Protein AF-A0A5N5TK72-F1 (afdb_monomer_lite)

pLDDT: mean 74.73, std 20.81, range [28.33, 95.44]

Sequence (160 aa):
MVRSALQCCRPENFKQVFFGLIQSFQRKIDAQSVCIVLKASPHCNMRSPGYNFPSDEHAQINLDHYLTIFSYPVKPLSVWPCILMQLSNMTTEELYDKVISHYDVKVGITLFFCQIEPNIFLVVTFENKKPEKENFVKEFLLDIAVQLSCNKVFAALKPN

Foldseek 3Di:
DPDPLVPPDDPVVVVVVVVVVLVVVCVVQVFPKKWKKFFDALPPPPPPVDDDDPDPPVSPDRDTDIDTPDMPPDDPVVCVVVVVVVVVPDDPVNQVLWKDWDADPVQQKIKIWHDLDRGMIIIIMHNHDDPVCVVVVTVVRSVVSVVSRCVVVVVPDDDD

InterPro domains:
  IPR018544 KICSTOR subunit 2 [PF09404] (18-159)
  IPR018544 KICSTOR subunit 2 [PTHR31581] (18-159)

Structure (mmCIF, N/CA/C/O backbone):
data_AF-A0A5N5TK72-F1
#
_entry.id   AF-A0A5N5TK72-F1
#
loop_
_atom_site.group_PDB
_atom_site.id
_atom_site.type_symbol
_atom_site.label_atom_id
_atom_site.label_alt_id
_atom_site.label_comp_id
_atom_site.label_asym_id
_atom_site.label_entity_id
_atom_site.label_seq_id
_atom_site.pdbx_PDB_ins_code
_atom_site.Cartn_x
_atom_site.Cartn_y
_atom_site.Cartn_z
_atom_site.occupancy
_atom_site.B_iso_or_equiv
_atom_site.auth_seq_id
_atom_site.auth_comp_id
_atom_site.auth_asym_id
_atom_site.auth_atom_id
_atom_site.pdbx_PDB_model_num
ATOM 1 N N . MET A 1 1 ? 27.487 -16.747 -19.415 1.00 35.69 1 MET A N 1
ATOM 2 C CA . MET A 1 1 ? 27.030 -17.799 -18.480 1.00 35.69 1 MET A CA 1
ATOM 3 C C . MET A 1 1 ? 26.306 -17.136 -17.299 1.00 35.69 1 MET A C 1
ATOM 5 O O . MET A 1 1 ? 26.792 -17.157 -16.183 1.00 35.69 1 MET A O 1
ATOM 9 N N . VAL A 1 2 ? 25.164 -16.481 -17.553 1.00 33.06 2 VAL A N 1
ATOM 10 C CA . VAL A 1 2 ? 24.387 -15.731 -16.541 1.00 33.06 2 VAL A CA 1
ATOM 11 C C . VAL A 1 2 ? 22.942 -16.218 -16.618 1.00 33.06 2 VAL A C 1
ATOM 13 O O . VAL A 1 2 ? 22.082 -15.592 -17.222 1.00 33.06 2 VAL A O 1
ATOM 16 N N . ARG A 1 3 ? 22.702 -17.434 -16.124 1.00 28.33 3 ARG A N 1
ATOM 17 C CA . ARG A 1 3 ? 21.359 -18.038 -16.055 1.00 28.33 3 ARG A CA 1
ATOM 18 C C . ARG A 1 3 ? 20.964 -18.483 -14.644 1.00 28.33 3 ARG A C 1
ATOM 20 O O . ARG A 1 3 ? 19.884 -19.023 -14.476 1.00 28.33 3 ARG A O 1
ATOM 27 N N . SER A 1 4 ? 21.786 -18.236 -13.623 1.00 34.41 4 SER A N 1
ATOM 28 C CA . SER A 1 4 ? 21.681 -19.011 -12.376 1.00 34.41 4 SER A CA 1
ATOM 29 C C . SER A 1 4 ? 21.204 -18.270 -11.122 1.00 34.41 4 SER A C 1
ATOM 31 O O . SER A 1 4 ? 21.228 -18.869 -10.056 1.00 34.41 4 SER A O 1
ATOM 33 N N . ALA A 1 5 ? 20.736 -17.020 -11.211 1.00 29.78 5 ALA A N 1
ATOM 34 C CA . ALA A 1 5 ? 20.187 -16.312 -10.039 1.00 29.78 5 ALA A CA 1
ATOM 35 C C . ALA A 1 5 ? 18.650 -16.206 -10.044 1.00 29.78 5 ALA A C 1
ATOM 37 O O . ALA A 1 5 ? 18.031 -16.164 -8.987 1.00 29.78 5 ALA A O 1
ATOM 38 N N . LEU A 1 6 ? 18.012 -16.264 -11.219 1.00 35.91 6 LEU A N 1
ATOM 39 C CA . LEU A 1 6 ? 16.545 -16.294 -11.340 1.00 35.91 6 LEU A CA 1
ATOM 40 C C . LEU A 1 6 ? 15.950 -17.701 -11.156 1.00 35.91 6 LEU A C 1
ATOM 42 O O . LEU A 1 6 ? 14.735 -17.864 -11.176 1.00 35.91 6 LEU A O 1
ATOM 46 N N . GLN A 1 7 ? 16.794 -18.722 -10.975 1.00 33.34 7 GLN A N 1
ATOM 47 C CA . GLN A 1 7 ? 16.375 -20.125 -10.944 1.00 33.34 7 GLN A CA 1
ATOM 48 C C . GLN A 1 7 ? 16.181 -20.690 -9.524 1.00 33.34 7 GLN A C 1
ATOM 50 O O . GLN A 1 7 ? 15.648 -21.788 -9.381 1.00 33.34 7 GLN A O 1
ATOM 55 N N . CYS A 1 8 ? 16.539 -19.941 -8.472 1.00 31.11 8 CYS A N 1
ATOM 56 C CA . CYS A 1 8 ? 16.366 -20.388 -7.081 1.00 31.11 8 CYS A CA 1
ATOM 57 C C . CYS A 1 8 ? 15.005 -20.033 -6.459 1.00 31.11 8 CYS A C 1
ATOM 59 O O . CYS A 1 8 ? 14.653 -20.592 -5.425 1.00 31.11 8 CYS A O 1
ATOM 61 N N . CYS A 1 9 ? 14.198 -19.184 -7.098 1.00 34.34 9 CYS A N 1
ATOM 62 C CA . CYS A 1 9 ? 12.847 -18.868 -6.638 1.00 34.34 9 CYS A CA 1
ATOM 63 C C . CYS A 1 9 ? 11.863 -19.189 -7.760 1.00 34.34 9 CYS A C 1
ATOM 65 O O . CYS A 1 9 ? 11.711 -18.405 -8.694 1.00 34.34 9 CYS A O 1
ATOM 67 N N . ARG A 1 10 ? 11.180 -20.342 -7.691 1.00 32.06 10 ARG A N 1
ATOM 68 C CA . ARG A 1 10 ? 10.026 -20.591 -8.569 1.00 32.06 10 ARG A CA 1
ATOM 69 C C . ARG A 1 10 ? 9.057 -19.405 -8.417 1.00 32.06 10 ARG A C 1
ATOM 71 O O . ARG A 1 10 ? 8.602 -19.171 -7.293 1.00 32.06 10 ARG A O 1
ATOM 78 N N . PRO A 1 11 ? 8.717 -18.677 -9.498 1.00 40.75 11 PRO A N 1
ATOM 79 C CA . PRO A 1 11 ? 7.873 -17.481 -9.419 1.00 40.75 11 PRO A CA 1
ATOM 80 C C . PRO A 1 11 ? 6.486 -17.772 -8.824 1.00 40.75 11 PRO A C 1
ATOM 82 O O . PRO A 1 11 ? 5.848 -16.884 -8.267 1.00 40.75 11 PRO A O 1
ATOM 85 N N . GLU A 1 12 ? 6.040 -19.026 -8.885 1.00 34.28 12 GLU A N 1
ATOM 86 C CA . GLU A 1 12 ? 4.759 -19.484 -8.344 1.00 34.28 12 GLU A CA 1
ATOM 87 C C . GLU A 1 12 ? 4.755 -19.582 -6.807 1.00 34.28 12 GLU A C 1
ATOM 89 O O . GLU A 1 12 ? 3.804 -19.137 -6.169 1.00 34.28 12 GLU A O 1
ATOM 94 N N . ASN A 1 13 ? 5.852 -20.044 -6.193 1.00 34.53 13 ASN A N 1
ATOM 95 C CA . ASN A 1 13 ? 5.962 -20.156 -4.731 1.00 34.53 13 ASN A CA 1
ATOM 96 C C . ASN A 1 13 ? 6.197 -18.795 -4.064 1.00 34.53 13 ASN A C 1
ATOM 98 O O . ASN A 1 13 ? 5.670 -18.533 -2.984 1.00 34.53 13 ASN A O 1
ATOM 102 N N . PHE A 1 14 ? 6.954 -17.910 -4.722 1.00 45.59 14 PHE A N 1
ATOM 103 C CA . PHE A 1 14 ? 7.165 -16.544 -4.243 1.00 45.59 14 PHE A CA 1
ATOM 104 C C . PHE A 1 14 ? 5.834 -15.782 -4.191 1.00 45.59 14 PHE A C 1
ATOM 106 O O . PHE A 1 14 ? 5.486 -15.214 -3.161 1.00 45.59 14 PHE A O 1
ATOM 113 N N . LYS A 1 15 ? 5.012 -15.865 -5.247 1.00 55.97 15 LYS A N 1
ATOM 114 C CA . LYS A 1 15 ? 3.671 -15.257 -5.248 1.00 55.97 15 LYS A CA 1
ATOM 115 C C . LYS A 1 15 ? 2.796 -15.750 -4.092 1.00 55.97 15 LYS A C 1
ATOM 117 O O . LYS A 1 15 ? 2.080 -14.950 -3.497 1.00 55.97 15 LYS A O 1
ATOM 122 N N . GLN A 1 16 ? 2.863 -17.037 -3.752 1.00 58.16 16 GLN A N 1
ATOM 123 C CA . GLN A 1 16 ? 1.957 -17.635 -2.772 1.00 58.16 16 GLN A CA 1
ATOM 124 C C . GLN A 1 16 ? 2.295 -17.272 -1.315 1.00 58.16 16 GLN A C 1
ATOM 126 O O . GLN A 1 16 ? 1.382 -17.015 -0.530 1.00 58.16 16 GLN A O 1
ATOM 131 N N . VAL A 1 17 ? 3.584 -17.177 -0.961 1.00 66.62 17 VAL A N 1
ATOM 132 C CA . VAL A 1 17 ? 4.021 -16.797 0.398 1.00 66.62 17 VAL A CA 1
ATOM 133 C C . VAL A 1 17 ? 3.678 -15.337 0.703 1.00 66.62 17 VAL A C 1
ATOM 135 O O . VAL A 1 17 ? 3.062 -15.053 1.732 1.00 66.62 17 VAL A O 1
ATOM 138 N N . PHE A 1 18 ? 4.000 -14.413 -0.209 1.00 77.38 18 PHE A N 1
ATOM 139 C CA . PHE A 1 18 ? 3.697 -12.990 -0.014 1.00 77.38 18 PHE A CA 1
ATOM 140 C C . PHE A 1 18 ? 2.194 -12.722 -0.002 1.00 77.38 18 PHE A C 1
ATOM 142 O O . PHE A 1 18 ? 1.717 -11.937 0.815 1.00 77.38 18 PHE A O 1
ATOM 149 N N . PHE A 1 19 ? 1.430 -13.419 -0.845 1.00 84.31 19 PHE A N 1
ATOM 150 C CA . PHE A 1 19 ? -0.025 -13.324 -0.833 1.00 84.31 19 PHE A CA 1
ATOM 151 C C . PHE A 1 19 ? -0.617 -13.752 0.516 1.00 84.31 19 PHE A C 1
ATOM 153 O O . PHE A 1 19 ? -1.397 -13.006 1.104 1.00 84.31 19 PHE A O 1
ATOM 160 N N . GLY A 1 20 ? -0.221 -14.919 1.042 1.00 86.62 20 GLY A N 1
ATOM 161 C CA . GLY A 1 20 ? -0.725 -15.417 2.326 1.00 86.62 20 GLY A CA 1
ATOM 162 C C . GLY A 1 20 ? -0.391 -14.490 3.498 1.00 86.62 20 GLY A C 1
ATOM 163 O O . GLY A 1 20 ? -1.214 -14.295 4.399 1.00 86.62 20 GLY A O 1
ATOM 164 N N . LEU A 1 21 ? 0.784 -13.866 3.459 1.00 89.69 21 LEU A N 1
ATOM 165 C CA . LEU A 1 21 ? 1.228 -12.922 4.474 1.00 89.69 21 LEU A CA 1
ATOM 166 C C . LEU A 1 21 ? 0.480 -11.579 4.384 1.00 89.69 21 LEU A C 1
ATOM 168 O O . LEU A 1 21 ? -0.022 -11.110 5.405 1.00 89.69 21 LEU A O 1
ATOM 172 N N . ILE A 1 22 ? 0.304 -11.008 3.185 1.00 90.75 22 ILE A N 1
ATOM 173 C CA . ILE A 1 22 ? -0.498 -9.786 2.981 1.00 90.75 22 ILE A CA 1
ATOM 174 C C . ILE A 1 22 ? -1.960 -10.027 3.370 1.00 90.75 22 ILE A C 1
ATOM 176 O O . ILE A 1 22 ? -2.570 -9.194 4.037 1.00 90.75 22 ILE A O 1
ATOM 180 N N . GLN A 1 23 ? -2.514 -11.184 3.014 1.00 92.25 23 GLN A N 1
ATOM 181 C CA . GLN A 1 23 ? -3.864 -11.584 3.397 1.00 92.25 23 GLN A CA 1
ATOM 182 C C . GLN A 1 23 ? -4.019 -11.688 4.920 1.00 92.25 23 GLN A C 1
ATOM 184 O O . GLN A 1 23 ? -5.002 -11.204 5.480 1.00 92.25 23 GLN A O 1
ATOM 189 N N . SER A 1 24 ? -3.061 -12.320 5.600 1.00 92.56 24 SER A N 1
ATOM 190 C CA . SER A 1 24 ? -3.084 -12.461 7.061 1.00 92.56 24 SER A CA 1
ATOM 191 C C . SER A 1 24 ? -2.964 -11.106 7.753 1.00 92.56 24 SER A C 1
ATOM 193 O O . SER A 1 24 ? -3.694 -10.833 8.706 1.00 92.56 24 SER A O 1
ATOM 195 N N . PHE A 1 25 ? -2.090 -10.238 7.239 1.00 93.06 25 PHE A N 1
ATOM 196 C CA . PHE A 1 25 ? -1.956 -8.863 7.697 1.00 93.06 25 PHE A CA 1
ATOM 197 C C . PHE A 1 25 ? -3.262 -8.090 7.526 1.00 93.06 25 PHE A C 1
ATOM 199 O O . PHE A 1 25 ? -3.807 -7.629 8.526 1.00 93.06 25 PHE A O 1
ATOM 206 N N . GLN A 1 26 ? -3.812 -8.032 6.307 1.00 92.94 26 GLN A N 1
ATOM 207 C CA . GLN A 1 26 ? -5.046 -7.305 6.004 1.00 92.94 26 GLN A CA 1
ATOM 208 C C . GLN A 1 26 ? -6.180 -7.694 6.960 1.00 92.94 26 GLN A C 1
ATOM 210 O O . GLN A 1 26 ? -6.822 -6.807 7.519 1.00 92.94 26 GLN A O 1
ATOM 215 N N . ARG A 1 27 ? -6.363 -8.995 7.231 1.00 91.56 27 ARG A N 1
ATOM 216 C CA . ARG A 1 27 ? -7.359 -9.486 8.200 1.00 91.56 27 ARG A CA 1
ATOM 217 C C . ARG A 1 27 ? -7.046 -9.097 9.645 1.00 91.56 27 ARG A C 1
ATOM 219 O O . ARG A 1 27 ? -7.946 -8.709 10.378 1.00 91.56 27 ARG A O 1
ATOM 226 N N . LYS A 1 28 ? -5.786 -9.214 10.079 1.00 92.00 28 LYS A N 1
ATOM 227 C CA . LYS A 1 28 ? -5.366 -8.945 11.469 1.00 92.00 28 LYS A CA 1
ATOM 228 C C . LYS A 1 28 ? -5.581 -7.484 11.871 1.00 92.00 28 LYS A C 1
ATOM 230 O O . LYS A 1 28 ? -5.950 -7.182 13.008 1.00 92.00 28 LYS A O 1
ATOM 235 N N . ILE A 1 29 ? -5.293 -6.567 10.957 1.00 90.31 29 ILE A N 1
ATOM 236 C CA . ILE A 1 29 ? -5.385 -5.126 11.215 1.00 90.31 29 ILE A CA 1
ATOM 237 C C . ILE A 1 29 ? -6.680 -4.498 10.713 1.00 90.31 29 ILE A C 1
ATOM 239 O O . ILE A 1 29 ? -6.957 -3.352 11.082 1.00 90.31 29 ILE A O 1
ATOM 243 N N . ASP A 1 30 ? -7.479 -5.260 9.964 1.00 90.50 30 ASP A N 1
ATOM 244 C CA . ASP A 1 30 ? -8.713 -4.796 9.342 1.00 90.50 30 ASP A CA 1
ATOM 245 C C . ASP A 1 30 ? -8.429 -3.569 8.456 1.00 90.50 30 ASP A C 1
ATOM 247 O O . ASP A 1 30 ? -8.912 -2.460 8.691 1.00 90.50 30 ASP A O 1
ATOM 251 N N . ALA A 1 31 ? -7.499 -3.758 7.512 1.00 91.69 31 ALA A N 1
ATOM 252 C CA . ALA A 1 31 ? -7.235 -2.790 6.450 1.00 91.69 31 ALA A CA 1
ATOM 253 C C . ALA A 1 31 ? -8.285 -2.931 5.351 1.00 91.69 31 ALA A C 1
ATOM 255 O O . ALA A 1 31 ? -8.669 -4.042 4.993 1.00 91.69 31 ALA A O 1
ATOM 256 N N . GLN A 1 32 ? -8.678 -1.812 4.755 1.00 92.38 32 GLN A N 1
ATOM 257 C CA . GLN A 1 32 ? -9.572 -1.804 3.602 1.00 92.38 32 GLN A CA 1
ATOM 258 C C . GLN A 1 32 ? -8.881 -2.429 2.385 1.00 92.38 32 GLN A C 1
ATOM 260 O O . GLN A 1 32 ? -9.461 -3.273 1.704 1.00 92.38 32 GLN A O 1
ATOM 265 N N . SER A 1 33 ? -7.629 -2.048 2.119 1.00 92.75 33 SER A N 1
ATOM 266 C CA . SER A 1 33 ? -6.840 -2.658 1.051 1.00 92.75 33 SER A CA 1
ATOM 267 C C . SER A 1 33 ? -5.337 -2.553 1.293 1.00 92.75 33 SER A C 1
ATOM 269 O O . SER A 1 33 ? -4.856 -1.666 1.997 1.00 92.75 33 SER A O 1
ATOM 271 N N . VAL A 1 34 ? -4.599 -3.471 0.675 1.00 94.00 34 VAL A N 1
ATOM 272 C CA . VAL A 1 34 ? -3.146 -3.426 0.519 1.00 94.00 34 VAL A CA 1
ATOM 273 C C . VAL A 1 34 ? -2.849 -3.532 -0.970 1.00 94.00 34 VAL A C 1
ATOM 275 O O . VAL A 1 34 ? -3.321 -4.462 -1.631 1.00 94.00 34 VAL A O 1
ATOM 278 N N . CYS A 1 35 ? -2.089 -2.594 -1.526 1.00 93.06 35 CYS A N 1
ATOM 279 C CA . CYS A 1 35 ? -1.752 -2.591 -2.942 1.00 93.06 35 CYS A CA 1
ATOM 280 C C . CYS A 1 35 ? -0.295 -2.212 -3.203 1.00 93.06 35 CYS A C 1
ATOM 282 O O . CYS A 1 35 ? 0.345 -1.525 -2.414 1.00 93.06 35 CYS A O 1
ATOM 284 N N . ILE A 1 36 ? 0.224 -2.698 -4.329 1.00 91.81 36 ILE A N 1
ATOM 285 C CA . ILE A 1 36 ? 1.532 -2.312 -4.849 1.00 91.81 36 ILE A CA 1
ATOM 286 C C . ILE A 1 36 ? 1.297 -1.472 -6.098 1.00 91.81 36 ILE A C 1
ATOM 288 O O . ILE A 1 36 ? 0.576 -1.883 -7.016 1.00 91.81 36 ILE A O 1
ATOM 292 N N . VAL A 1 37 ? 1.906 -0.294 -6.110 1.00 90.88 37 VAL A N 1
ATOM 293 C CA . VAL A 1 37 ? 1.778 0.715 -7.152 1.00 90.88 37 VAL A CA 1
ATOM 294 C C . VAL A 1 37 ? 3.119 0.889 -7.855 1.00 90.88 37 VAL A C 1
ATOM 296 O O . VAL A 1 37 ? 4.136 1.122 -7.213 1.00 90.88 37 VAL A O 1
ATOM 299 N N . LEU A 1 38 ? 3.111 0.789 -9.181 1.00 88.00 38 LEU A N 1
ATOM 300 C CA . LEU A 1 38 ? 4.241 1.073 -10.055 1.00 88.00 38 LEU A CA 1
ATOM 301 C C . LEU A 1 38 ? 4.070 2.466 -10.659 1.00 88.00 38 LEU A C 1
ATOM 303 O O . LEU A 1 38 ? 3.063 2.727 -11.313 1.00 88.00 38 LEU A O 1
ATOM 307 N N . LYS A 1 39 ? 5.066 3.330 -10.493 1.00 86.81 39 LYS A N 1
ATOM 308 C CA . LYS A 1 39 ? 5.210 4.578 -11.239 1.00 86.81 39 LYS A CA 1
ATOM 309 C C . LYS A 1 39 ? 5.921 4.284 -12.560 1.00 86.81 39 LYS A C 1
ATOM 311 O O . LYS A 1 39 ? 7.131 4.076 -12.601 1.00 86.81 39 LYS A O 1
ATOM 316 N N . ALA A 1 40 ? 5.162 4.227 -13.646 1.00 79.06 40 ALA A N 1
ATOM 317 C CA . ALA A 1 40 ? 5.689 4.115 -14.994 1.00 79.06 40 ALA A CA 1
ATOM 318 C C . ALA A 1 40 ? 6.046 5.511 -15.517 1.00 79.06 40 ALA A C 1
ATOM 320 O O . ALA A 1 40 ? 5.181 6.372 -15.675 1.00 79.06 40 ALA A O 1
ATOM 321 N N . SER A 1 41 ? 7.332 5.724 -15.791 1.00 67.88 41 SER A N 1
ATOM 322 C CA . SER A 1 41 ? 7.789 6.918 -16.499 1.00 67.88 41 SER A CA 1
ATOM 323 C C . SER A 1 41 ? 7.641 6.702 -18.010 1.00 67.88 41 SER A C 1
ATOM 325 O O . SER A 1 41 ? 7.990 5.620 -18.488 1.00 67.88 41 SER A O 1
ATOM 327 N N . PRO A 1 42 ? 7.221 7.707 -18.797 1.00 54.69 42 PRO A N 1
ATOM 328 C CA . PRO A 1 42 ? 7.186 7.611 -20.260 1.00 54.69 42 PRO A CA 1
ATOM 329 C C . PRO A 1 42 ? 8.571 7.353 -20.883 1.00 54.69 42 PRO A C 1
ATOM 331 O O . PRO A 1 42 ? 8.667 6.921 -22.026 1.00 54.69 42 PRO A O 1
ATOM 334 N N . HIS A 1 43 ? 9.663 7.582 -20.140 1.00 49.47 43 HIS A N 1
ATOM 335 C CA . HIS A 1 43 ? 11.030 7.246 -20.564 1.00 49.47 43 HIS A CA 1
ATOM 336 C C . HIS A 1 43 ? 11.471 5.828 -20.174 1.00 49.47 43 HIS A C 1
ATOM 338 O O . HIS A 1 43 ? 12.544 5.386 -20.590 1.00 49.47 43 HIS A O 1
ATOM 344 N N . CYS A 1 44 ? 10.643 5.069 -19.445 1.00 44.94 44 CYS A N 1
ATOM 345 C CA . CYS A 1 44 ? 10.781 3.618 -19.371 1.00 44.94 44 CYS A CA 1
ATOM 346 C C . CYS A 1 44 ? 10.358 3.019 -20.716 1.00 44.94 44 CYS A C 1
ATOM 348 O O . CYS A 1 44 ? 9.315 2.381 -20.837 1.00 44.94 44 CYS A O 1
ATOM 350 N N . ASN A 1 45 ? 11.211 3.182 -21.729 1.00 43.25 45 ASN A N 1
ATOM 351 C CA . ASN A 1 45 ? 11.244 2.312 -22.893 1.00 43.25 45 ASN A CA 1
ATOM 352 C C . ASN A 1 45 ? 11.661 0.915 -22.419 1.00 43.25 45 ASN A C 1
ATOM 354 O O . ASN A 1 45 ? 12.767 0.444 -22.670 1.00 43.25 45 ASN A O 1
ATOM 358 N N . MET A 1 46 ? 10.750 0.230 -21.734 1.00 43.28 46 MET A N 1
ATOM 359 C CA . MET A 1 46 ? 10.790 -1.206 -21.518 1.00 43.28 46 MET A CA 1
ATOM 360 C C . MET A 1 46 ? 10.464 -1.879 -22.858 1.00 43.28 46 MET A C 1
ATOM 362 O O . MET A 1 46 ? 9.503 -2.635 -22.969 1.00 43.28 46 MET A O 1
ATOM 366 N N . ARG A 1 47 ? 11.267 -1.613 -23.902 1.00 46.59 47 ARG A N 1
ATOM 367 C CA . ARG A 1 47 ? 11.358 -2.483 -25.080 1.00 46.59 47 ARG A CA 1
ATOM 368 C C . ARG A 1 47 ? 12.070 -3.753 -24.630 1.00 46.59 47 ARG A C 1
ATOM 370 O O . ARG A 1 47 ? 13.236 -3.986 -24.929 1.00 46.59 47 ARG A O 1
ATOM 377 N N . SER A 1 48 ? 11.372 -4.545 -23.825 1.00 44.66 48 SER A N 1
ATOM 378 C CA . SER A 1 48 ? 11.752 -5.922 -23.573 1.00 44.66 48 SER A CA 1
ATOM 379 C C . SER A 1 48 ? 11.669 -6.669 -24.911 1.00 44.66 48 SER A C 1
ATOM 381 O O . SER A 1 48 ? 10.728 -6.422 -25.667 1.00 44.66 48 SER A O 1
ATOM 383 N N . PRO A 1 49 ? 12.582 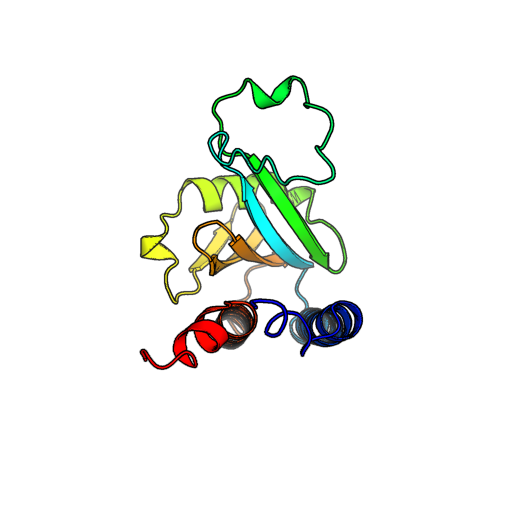-7.606 -25.225 1.00 50.91 49 PRO A N 1
ATOM 384 C CA . PRO A 1 49 ? 12.497 -8.446 -26.427 1.00 50.91 49 PRO A CA 1
ATOM 385 C C . PRO A 1 49 ? 11.240 -9.343 -26.508 1.00 50.91 49 PRO A C 1
ATOM 387 O O . PRO A 1 49 ? 11.159 -10.195 -27.387 1.00 50.91 49 PRO A O 1
ATOM 390 N N . GLY A 1 50 ? 10.301 -9.213 -25.564 1.00 65.12 50 GLY A N 1
ATOM 391 C CA . GLY A 1 50 ? 9.065 -9.984 -25.461 1.00 65.12 50 GLY A CA 1
ATOM 392 C C . GLY A 1 50 ? 7.800 -9.164 -25.743 1.00 65.12 50 GLY A C 1
ATOM 393 O O . GLY A 1 50 ? 7.786 -8.276 -26.590 1.00 65.12 50 GLY A O 1
ATOM 394 N N . TYR A 1 51 ? 6.709 -9.506 -25.047 1.00 46.12 51 TYR A N 1
ATOM 395 C CA . TYR A 1 51 ? 5.380 -8.927 -25.266 1.00 46.12 51 TYR A CA 1
ATOM 396 C C . TYR A 1 51 ? 5.384 -7.406 -25.068 1.00 46.12 51 TYR A C 1
ATOM 398 O O . TYR A 1 51 ? 5.633 -6.913 -23.968 1.00 46.12 51 TYR A O 1
ATOM 406 N N . ASN A 1 52 ? 5.078 -6.679 -26.140 1.00 56.41 52 ASN A N 1
ATOM 407 C CA . ASN A 1 52 ? 4.836 -5.245 -26.103 1.00 56.41 52 ASN A CA 1
ATOM 408 C C . ASN A 1 52 ? 3.330 -5.047 -25.919 1.00 56.41 52 ASN A C 1
ATOM 410 O O . ASN A 1 52 ? 2.540 -5.537 -26.726 1.00 56.41 52 ASN A O 1
ATOM 414 N N . PHE A 1 53 ? 2.937 -4.368 -24.842 1.00 46.19 53 PHE A N 1
ATOM 415 C CA . PHE A 1 53 ? 1.544 -3.977 -24.638 1.00 46.19 53 PHE A CA 1
ATOM 416 C C . PHE A 1 53 ? 1.140 -3.052 -25.803 1.00 46.19 53 PHE A C 1
ATOM 418 O O . PHE A 1 53 ? 1.935 -2.165 -26.136 1.00 46.19 53 PHE A O 1
ATOM 425 N N . PRO A 1 54 ? -0.011 -3.269 -26.471 1.00 46.84 54 PRO A N 1
ATOM 426 C CA . PRO A 1 54 ? -0.424 -2.429 -27.589 1.00 46.84 54 PRO A CA 1
ATOM 427 C C . PRO A 1 54 ? -0.459 -0.983 -27.109 1.00 46.84 54 PRO A C 1
ATOM 429 O O . PRO A 1 54 ? -0.981 -0.711 -26.029 1.00 46.84 54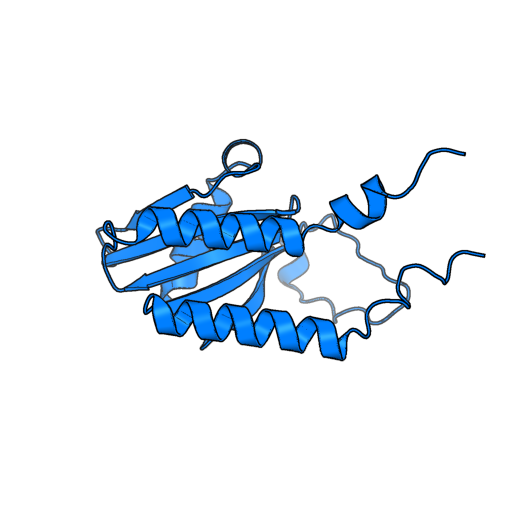 PRO A O 1
ATOM 432 N N . SER A 1 55 ? 0.193 -0.100 -27.867 1.00 48.16 55 SER A N 1
ATOM 433 C CA . SER A 1 55 ? 0.331 1.312 -27.538 1.00 48.16 55 SER A CA 1
ATOM 434 C C . SER A 1 55 ? -1.044 1.899 -27.266 1.00 48.16 55 SER A C 1
ATOM 436 O O . SER A 1 55 ? -1.808 2.143 -28.193 1.00 48.16 55 SER A O 1
ATOM 438 N N . ASP A 1 56 ? -1.349 2.093 -25.986 1.00 47.38 56 ASP A N 1
ATOM 439 C CA . ASP A 1 56 ? -2.471 2.913 -25.582 1.00 47.38 56 ASP A CA 1
ATOM 440 C C . ASP A 1 56 ? -2.170 4.304 -26.137 1.00 47.38 56 ASP A C 1
ATOM 442 O O . ASP A 1 56 ? -1.097 4.867 -25.904 1.00 47.38 56 ASP A O 1
ATOM 446 N N . GLU A 1 57 ? -3.081 4.842 -26.928 1.00 47.97 57 GLU A N 1
ATOM 447 C CA . GLU A 1 57 ? -2.944 6.119 -27.639 1.00 47.97 57 GLU A CA 1
ATOM 448 C C . GLU A 1 57 ? -2.710 7.284 -26.646 1.00 47.97 57 GLU A C 1
ATOM 450 O O . GLU A 1 57 ? -2.193 8.347 -26.986 1.00 47.97 57 GLU A O 1
ATOM 455 N N . HIS A 1 58 ? -2.992 7.026 -25.366 1.00 44.84 58 HIS A N 1
ATOM 456 C CA . HIS A 1 58 ? -2.722 7.860 -24.201 1.00 44.84 58 HIS A CA 1
ATOM 457 C C . HIS A 1 58 ? -1.253 7.895 -23.737 1.00 44.84 58 HIS A C 1
ATOM 459 O O . HIS A 1 58 ? -0.906 8.753 -22.929 1.00 44.84 58 HIS A O 1
ATOM 465 N N . ALA A 1 59 ? -0.365 7.040 -24.260 1.00 44.47 59 ALA A N 1
ATOM 466 C CA . ALA A 1 59 ? 1.078 7.079 -23.981 1.00 44.47 59 ALA A CA 1
ATOM 467 C C . ALA A 1 59 ? 1.780 8.327 -24.564 1.00 44.47 59 ALA A C 1
ATOM 469 O O . ALA A 1 59 ? 2.968 8.542 -24.333 1.00 44.47 59 ALA A O 1
ATOM 470 N N . GLN A 1 60 ? 1.054 9.160 -25.320 1.00 42.22 60 GLN A N 1
ATOM 471 C CA . GLN A 1 60 ? 1.521 10.466 -25.793 1.00 42.22 60 GLN A CA 1
ATOM 472 C C . GLN A 1 60 ? 1.454 11.569 -24.727 1.00 42.22 60 GLN A C 1
ATOM 474 O O . GLN A 1 60 ? 1.937 12.680 -24.954 1.00 42.22 60 GLN A O 1
ATOM 479 N N . ILE A 1 61 ? 0.869 11.294 -23.561 1.00 46.72 61 ILE A N 1
ATOM 480 C CA . ILE A 1 61 ? 0.801 12.258 -22.469 1.00 46.72 61 ILE A CA 1
ATOM 481 C C . ILE A 1 61 ? 2.080 12.082 -21.642 1.00 46.72 61 ILE A C 1
ATOM 483 O O . ILE A 1 61 ? 2.307 11.024 -21.067 1.00 46.72 61 ILE A O 1
ATOM 487 N N . ASN A 1 62 ? 2.936 13.108 -21.591 1.00 50.03 62 ASN A N 1
ATOM 488 C CA . ASN A 1 62 ? 4.154 13.152 -20.764 1.00 50.03 62 ASN A CA 1
ATOM 489 C C . ASN A 1 62 ? 3.815 13.233 -19.260 1.00 50.03 62 ASN A C 1
ATOM 491 O O . ASN A 1 62 ? 4.243 14.155 -18.569 1.00 50.03 62 ASN A O 1
ATOM 495 N N . LEU A 1 63 ? 2.991 12.317 -18.759 1.00 53.78 63 LEU A N 1
ATOM 496 C CA . LEU A 1 63 ? 2.585 12.243 -17.366 1.00 53.78 63 LEU A CA 1
ATOM 497 C C . LEU A 1 63 ? 3.076 10.927 -16.775 1.00 53.78 63 LEU A C 1
ATOM 499 O O . LEU A 1 63 ? 3.037 9.883 -17.422 1.00 53.78 63 LEU A O 1
ATOM 503 N N . ASP A 1 64 ? 3.529 10.979 -15.528 1.00 64.00 64 ASP A N 1
ATOM 504 C CA . ASP A 1 64 ? 3.803 9.766 -14.772 1.00 64.00 64 ASP A CA 1
ATOM 505 C C . ASP A 1 64 ? 2.514 8.937 -14.659 1.00 64.00 64 ASP A C 1
ATOM 507 O O . ASP A 1 64 ? 1.498 9.404 -14.133 1.00 64.00 64 ASP A O 1
ATOM 511 N N . HIS A 1 65 ? 2.550 7.697 -15.147 1.00 80.69 65 HIS A N 1
ATOM 512 C CA . HIS A 1 65 ? 1.419 6.781 -15.065 1.00 80.69 65 HIS A CA 1
ATOM 513 C C . HIS A 1 65 ? 1.595 5.863 -13.860 1.00 80.69 65 HIS A C 1
ATOM 515 O O . HIS A 1 65 ? 2.552 5.099 -13.778 1.00 80.69 65 HIS A O 1
ATOM 521 N N . TYR A 1 66 ? 0.653 5.896 -12.924 1.00 85.81 66 TYR A N 1
ATOM 522 C CA . TYR A 1 66 ? 0.653 4.990 -11.780 1.00 85.81 66 TYR A CA 1
ATOM 523 C C . TYR A 1 66 ? -0.237 3.779 -12.064 1.00 85.81 66 TYR A C 1
ATOM 525 O O . TYR A 1 66 ? -1.413 3.917 -12.407 1.00 85.81 66 TYR A O 1
ATOM 533 N N . LEU A 1 67 ? 0.316 2.581 -11.893 1.00 85.12 67 LEU A N 1
ATOM 534 C CA . LEU A 1 67 ? -0.346 1.311 -12.168 1.00 85.12 67 LEU A CA 1
ATOM 535 C C . LEU A 1 67 ? -0.424 0.465 -10.901 1.00 85.12 67 LEU A C 1
ATOM 537 O O . LEU A 1 67 ? 0.574 0.243 -10.225 1.00 85.12 67 LEU A O 1
ATOM 541 N N . THR A 1 68 ? -1.604 -0.067 -10.597 1.00 84.94 68 THR A N 1
ATOM 542 C CA . THR A 1 68 ? -1.756 -1.067 -9.533 1.00 84.94 68 THR A CA 1
ATOM 543 C C . THR A 1 68 ? -1.308 -2.429 -10.058 1.00 84.94 68 THR A C 1
ATOM 545 O O . THR A 1 68 ? -2.039 -3.057 -10.822 1.00 84.94 68 THR A O 1
ATOM 548 N N . ILE A 1 69 ? -0.122 -2.889 -9.658 1.00 84.12 69 ILE A N 1
ATOM 549 C CA . ILE A 1 69 ? 0.422 -4.195 -10.075 1.00 84.12 69 ILE A CA 1
ATOM 550 C C . ILE A 1 69 ? -0.004 -5.335 -9.144 1.00 84.12 69 ILE A C 1
ATOM 552 O O . ILE A 1 69 ? 0.019 -6.501 -9.531 1.00 84.12 69 ILE A O 1
ATOM 556 N N . PHE A 1 70 ? -0.427 -5.002 -7.925 1.00 88.12 70 PHE A N 1
ATOM 557 C CA . PHE A 1 70 ? -1.011 -5.941 -6.974 1.00 88.12 70 PHE A CA 1
ATOM 558 C C . PHE A 1 70 ? -2.047 -5.229 -6.111 1.00 88.12 70 PHE A C 1
ATOM 560 O O . PHE A 1 70 ? -1.856 -4.070 -5.744 1.00 88.12 70 PHE A O 1
ATOM 567 N N . SER A 1 71 ? -3.125 -5.922 -5.752 1.00 90.00 71 SER A N 1
ATOM 568 C CA . SER A 1 71 ? -4.085 -5.430 -4.773 1.00 90.00 71 SER A CA 1
ATOM 569 C C . SER A 1 71 ? -4.820 -6.579 -4.096 1.00 90.00 71 SER A C 1
ATOM 571 O O . SER A 1 71 ? -5.160 -7.569 -4.741 1.00 90.00 71 SER A O 1
ATOM 573 N N . TYR A 1 72 ? -5.068 -6.428 -2.798 1.00 92.00 72 TYR A N 1
ATOM 574 C CA . TYR A 1 72 ? -5.867 -7.342 -1.998 1.00 92.00 72 TYR A CA 1
ATOM 575 C C . TYR A 1 72 ? -6.670 -6.564 -0.936 1.00 92.00 72 TYR A C 1
ATOM 577 O O . TYR A 1 72 ? -6.117 -5.644 -0.331 1.00 92.00 72 TYR A O 1
ATOM 585 N N . PRO A 1 73 ? -7.936 -6.925 -0.657 1.00 88.69 73 PRO A N 1
ATOM 586 C CA . PRO A 1 73 ? -8.733 -7.934 -1.361 1.00 88.69 73 PRO A CA 1
ATOM 587 C C . PRO A 1 73 ? -9.251 -7.442 -2.719 1.00 88.69 73 PRO A C 1
ATOM 589 O O . PRO A 1 73 ? -9.409 -8.239 -3.638 1.00 88.69 73 PRO A O 1
ATOM 592 N N . VAL A 1 74 ? -9.475 -6.135 -2.861 1.00 87.19 74 VAL A N 1
ATOM 593 C CA . VAL A 1 74 ? -9.977 -5.497 -4.083 1.00 87.19 74 VAL A CA 1
ATOM 594 C C . VAL A 1 74 ? -9.186 -4.234 -4.386 1.00 87.19 74 VAL A C 1
ATOM 596 O O . VAL A 1 74 ? -8.651 -3.596 -3.477 1.00 87.19 74 VAL A O 1
ATOM 599 N N . LYS A 1 75 ? -9.151 -3.851 -5.667 1.00 83.19 75 LYS A N 1
ATOM 600 C CA . LYS A 1 75 ? -8.520 -2.602 -6.094 1.00 83.19 75 LYS A CA 1
ATOM 601 C C . LYS A 1 75 ? -9.211 -1.412 -5.410 1.00 83.19 75 LYS A C 1
ATOM 603 O O . LYS A 1 75 ? -10.436 -1.308 -5.507 1.00 83.19 75 LYS A O 1
ATOM 608 N N . PRO A 1 76 ? -8.461 -0.492 -4.777 1.00 84.88 76 PRO A N 1
ATOM 609 C CA . PRO A 1 76 ? -9.036 0.627 -4.034 1.00 84.88 76 PRO A CA 1
ATOM 610 C C . PRO A 1 76 ? -9.520 1.754 -4.962 1.00 84.88 76 PRO A C 1
ATOM 612 O O . PRO A 1 76 ? -8.966 2.847 -4.968 1.00 84.88 76 PRO A O 1
ATOM 615 N N . LEU A 1 77 ? -10.538 1.487 -5.787 1.00 86.31 77 LEU A N 1
ATOM 616 C CA . LEU A 1 77 ? -10.996 2.398 -6.846 1.00 86.31 77 LEU A CA 1
ATOM 617 C C . LEU A 1 77 ? -11.496 3.748 -6.314 1.00 86.31 77 LEU A C 1
ATOM 619 O O . LEU A 1 77 ? -11.182 4.779 -6.901 1.00 86.31 77 LEU A O 1
ATOM 623 N N . SER A 1 78 ? -12.236 3.752 -5.202 1.00 87.38 78 SER A N 1
ATOM 624 C CA . SER A 1 78 ? -12.806 4.970 -4.607 1.00 87.38 78 SER A CA 1
ATOM 625 C C . SER A 1 78 ? -11.745 5.911 -4.034 1.00 87.38 78 SER A C 1
ATOM 627 O O . SER A 1 78 ? -11.882 7.126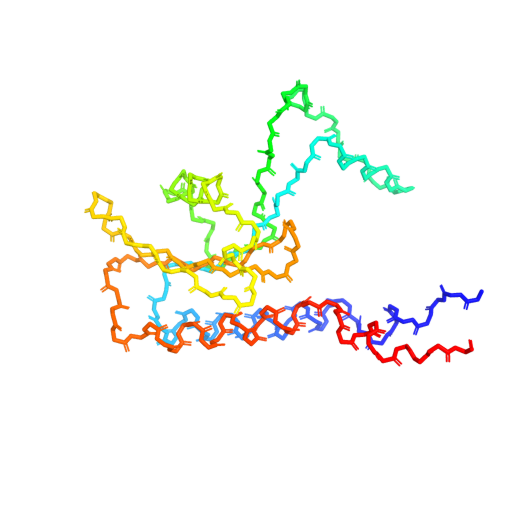 -4.136 1.00 87.38 78 SER A O 1
ATOM 629 N N . VAL A 1 79 ? -10.671 5.357 -3.467 1.00 89.56 79 VAL A N 1
ATOM 630 C CA . VAL A 1 79 ? -9.578 6.123 -2.844 1.00 89.56 79 VAL A CA 1
ATOM 631 C C . VAL A 1 79 ? -8.364 6.274 -3.763 1.00 89.56 79 VAL A C 1
ATOM 633 O O . VAL A 1 79 ? -7.387 6.927 -3.399 1.00 89.56 79 VAL A O 1
ATOM 636 N N . TRP A 1 80 ? -8.418 5.708 -4.973 1.00 90.69 80 TRP A N 1
ATOM 637 C CA . TRP A 1 80 ? -7.340 5.784 -5.957 1.00 90.69 80 TRP A CA 1
ATOM 638 C C . TRP A 1 80 ? -6.901 7.224 -6.256 1.00 90.69 80 TRP A C 1
ATOM 640 O O . TRP A 1 80 ? -5.697 7.472 -6.209 1.00 90.69 80 TRP A O 1
ATOM 650 N N . PRO A 1 81 ? -7.806 8.206 -6.461 1.00 90.44 81 PRO A N 1
ATOM 651 C CA . PRO A 1 81 ? -7.392 9.595 -6.669 1.00 90.44 81 PRO A CA 1
ATOM 652 C C . PRO A 1 81 ? -6.583 10.167 -5.496 1.00 90.44 81 PRO A C 1
ATOM 654 O O . PRO A 1 81 ? -5.603 10.875 -5.715 1.00 90.44 81 PRO A O 1
ATOM 657 N N . CYS A 1 82 ? -6.939 9.815 -4.255 1.00 91.56 82 CYS A N 1
ATOM 658 C CA . CYS A 1 82 ? -6.200 10.232 -3.063 1.00 91.56 82 CYS A CA 1
ATOM 659 C C . CYS A 1 82 ? -4.801 9.603 -3.025 1.00 91.56 82 CYS A C 1
ATOM 661 O O . CYS A 1 82 ? -3.831 10.297 -2.731 1.00 91.56 82 CYS A O 1
ATOM 663 N N . ILE A 1 83 ? -4.681 8.314 -3.366 1.00 92.25 83 ILE A N 1
ATOM 664 C CA . ILE A 1 83 ? -3.389 7.617 -3.469 1.00 92.25 83 ILE A CA 1
ATOM 665 C C . ILE A 1 83 ? -2.489 8.313 -4.495 1.00 92.25 83 ILE A C 1
ATOM 667 O O . ILE A 1 83 ? -1.334 8.601 -4.192 1.00 92.25 83 ILE A O 1
ATOM 671 N N . LEU A 1 84 ? -3.022 8.612 -5.684 1.00 91.38 84 LEU A N 1
ATOM 672 C CA . LEU A 1 84 ? -2.270 9.277 -6.751 1.00 91.38 84 LEU A CA 1
ATOM 673 C C . LEU A 1 84 ? -1.781 10.660 -6.335 1.00 91.38 84 LEU A C 1
ATOM 675 O O . LEU A 1 84 ? -0.611 10.971 -6.528 1.00 91.38 84 LEU A O 1
ATOM 679 N N . MET A 1 85 ? -2.664 11.460 -5.738 1.00 90.12 85 MET A N 1
ATOM 680 C CA . MET A 1 85 ? -2.336 12.804 -5.267 1.00 90.12 85 MET A CA 1
ATOM 681 C C . MET A 1 85 ? -1.226 12.780 -4.210 1.00 90.12 85 MET A C 1
ATOM 683 O O . MET A 1 85 ? -0.328 13.614 -4.234 1.00 90.12 85 MET A O 1
ATOM 687 N N . GLN A 1 86 ? -1.269 11.826 -3.278 1.00 91.69 86 GLN A N 1
ATOM 688 C CA . GLN A 1 86 ? -0.223 11.697 -2.263 1.00 91.69 86 GLN A CA 1
ATOM 689 C C . GLN A 1 86 ? 1.105 11.251 -2.883 1.00 91.69 86 GLN A C 1
ATOM 691 O O . GLN A 1 86 ? 2.125 11.891 -2.646 1.00 91.69 86 GLN A O 1
ATOM 696 N N . LEU A 1 87 ? 1.095 10.226 -3.741 1.00 91.25 87 LEU A N 1
ATOM 697 C CA . LEU A 1 87 ? 2.306 9.750 -4.418 1.00 91.25 87 LEU A CA 1
ATOM 698 C C . LEU A 1 87 ? 2.937 10.804 -5.338 1.00 91.25 87 LEU A C 1
ATOM 700 O O . LEU A 1 87 ? 4.155 10.840 -5.454 1.00 91.25 87 LEU A O 1
ATOM 704 N N . SER A 1 88 ? 2.143 11.669 -5.978 1.00 88.19 88 SER A N 1
ATOM 705 C CA . SER A 1 88 ? 2.678 12.758 -6.805 1.00 88.19 88 SER A CA 1
ATOM 706 C C . SER A 1 88 ? 3.333 13.872 -5.991 1.00 88.19 88 SER A C 1
ATOM 708 O O . SER A 1 88 ? 4.195 14.570 -6.515 1.00 88.19 88 SER A O 1
ATOM 710 N N . ASN A 1 89 ? 2.909 14.053 -4.738 1.00 88.44 89 ASN A N 1
ATOM 711 C CA . ASN A 1 89 ? 3.422 15.097 -3.853 1.00 88.44 89 ASN A CA 1
ATOM 712 C C . ASN A 1 89 ? 4.632 14.634 -3.037 1.00 88.44 89 ASN A C 1
ATOM 714 O O . ASN A 1 89 ? 5.411 15.470 -2.593 1.00 88.44 89 ASN A O 1
ATOM 718 N N . MET A 1 90 ? 4.770 13.325 -2.825 1.00 88.00 90 MET A N 1
ATOM 719 C CA . MET A 1 90 ? 5.888 12.737 -2.096 1.00 88.00 90 MET A CA 1
ATOM 720 C C . MET A 1 90 ? 7.118 12.609 -2.990 1.00 88.00 90 MET A C 1
ATOM 722 O O . MET A 1 90 ? 7.053 12.152 -4.132 1.00 88.00 90 MET A O 1
ATOM 726 N N . THR A 1 91 ? 8.268 12.955 -2.433 1.00 83.75 91 THR A N 1
ATOM 727 C CA . THR A 1 91 ? 9.572 12.710 -3.039 1.00 83.75 91 THR A CA 1
ATOM 728 C C . THR A 1 91 ? 10.129 11.352 -2.606 1.00 83.75 91 THR A C 1
ATOM 730 O O . THR A 1 91 ? 9.825 10.829 -1.533 1.00 83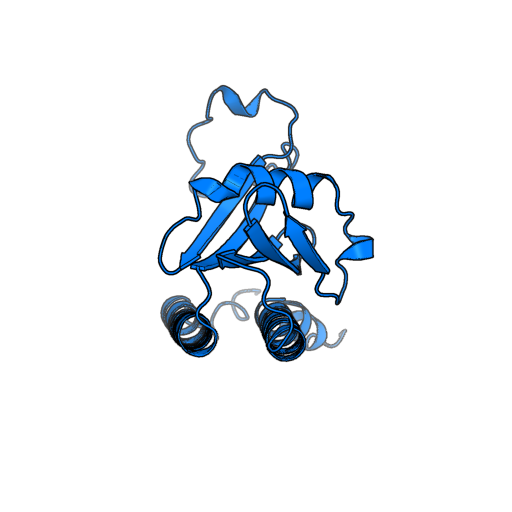.75 91 THR A O 1
ATOM 733 N N . THR A 1 92 ? 10.995 10.772 -3.438 1.00 76.31 92 THR A N 1
ATOM 734 C CA . THR A 1 92 ? 11.726 9.535 -3.113 1.00 76.31 92 THR A CA 1
ATOM 735 C C . THR A 1 92 ? 12.540 9.672 -1.822 1.00 76.31 92 THR A C 1
ATOM 737 O O . THR A 1 92 ? 12.628 8.727 -1.048 1.00 76.31 92 THR A O 1
ATOM 740 N N . GLU A 1 93 ? 13.098 10.851 -1.546 1.00 80.12 93 GLU A N 1
ATOM 741 C CA . GLU A 1 93 ? 13.884 11.103 -0.331 1.00 80.12 93 GLU A CA 1
ATOM 742 C C . GLU A 1 93 ? 13.030 11.052 0.943 1.00 80.12 93 GLU A C 1
ATOM 744 O O . GLU A 1 93 ? 13.486 10.581 1.986 1.00 80.12 93 GLU A O 1
ATOM 749 N N . GLU A 1 94 ? 11.772 11.492 0.863 1.00 81.31 94 GLU A N 1
ATOM 750 C CA . GLU A 1 94 ? 10.835 11.435 1.988 1.00 81.31 94 GLU A CA 1
ATOM 751 C C . GLU A 1 94 ? 10.413 10.000 2.321 1.00 81.31 94 GLU A C 1
ATOM 753 O O . GLU A 1 94 ? 10.201 9.676 3.492 1.00 81.31 94 GLU A O 1
ATOM 758 N N . LEU A 1 95 ? 10.307 9.143 1.303 1.00 82.25 95 LEU A N 1
ATOM 759 C CA . LEU A 1 95 ? 9.853 7.758 1.434 1.00 82.25 95 LEU A CA 1
ATOM 760 C C . LEU A 1 95 ? 10.984 6.748 1.671 1.00 82.25 95 LEU A C 1
ATOM 762 O O . LEU A 1 95 ? 10.703 5.609 2.052 1.00 82.25 95 LEU A O 1
ATOM 766 N N . TYR A 1 96 ? 12.241 7.140 1.463 1.00 83.44 96 TYR A N 1
ATOM 767 C CA . TYR A 1 96 ? 13.382 6.240 1.592 1.00 83.44 96 TYR A CA 1
ATOM 768 C C . TYR A 1 96 ? 13.500 5.679 3.015 1.00 83.44 96 TYR A C 1
ATOM 770 O O . TYR A 1 96 ? 13.654 6.432 3.979 1.00 83.44 96 TYR A O 1
ATOM 778 N N . ASP A 1 97 ? 13.434 4.347 3.123 1.00 83.44 97 ASP A N 1
ATOM 779 C CA . ASP A 1 97 ? 13.507 3.580 4.378 1.00 83.44 97 ASP A CA 1
ATOM 780 C C . ASP A 1 97 ? 12.502 4.049 5.451 1.00 83.44 97 ASP A C 1
ATOM 782 O O . ASP A 1 97 ? 12.736 3.978 6.659 1.00 83.44 97 ASP A O 1
ATOM 786 N N . LYS A 1 98 ? 11.367 4.599 5.003 1.00 91.06 98 LYS A N 1
ATOM 787 C CA . LYS A 1 98 ? 10.350 5.202 5.864 1.00 91.06 98 LYS A CA 1
ATOM 788 C C . LYS A 1 98 ? 8.950 4.796 5.443 1.00 91.06 98 LYS A C 1
ATOM 790 O O . LYS A 1 98 ? 8.673 4.421 4.305 1.00 91.06 98 LYS A O 1
ATOM 795 N N . VAL A 1 99 ? 8.044 4.919 6.408 1.00 93.81 99 VAL A N 1
ATOM 796 C CA . VAL A 1 99 ? 6.609 4.763 6.188 1.00 93.81 99 VAL A CA 1
ATOM 797 C C . VAL A 1 99 ? 5.913 6.058 6.562 1.00 93.81 99 VAL A C 1
ATOM 799 O O . VAL A 1 99 ? 5.942 6.478 7.723 1.00 93.81 99 VAL A O 1
ATOM 802 N N . ILE A 1 100 ? 5.261 6.669 5.578 1.00 93.06 100 ILE A N 1
ATOM 803 C CA . ILE A 1 100 ? 4.499 7.904 5.751 1.00 93.06 100 ILE A CA 1
ATOM 804 C C . ILE A 1 100 ? 3.028 7.545 5.945 1.00 93.06 100 ILE A C 1
ATOM 806 O O . ILE A 1 100 ? 2.463 6.792 5.154 1.00 93.06 100 ILE A O 1
ATOM 810 N N . SER A 1 101 ? 2.409 8.085 6.995 1.00 92.44 101 SER A N 1
ATOM 811 C CA . SER A 1 101 ? 0.969 7.988 7.240 1.00 92.44 101 SER A CA 1
ATOM 812 C C . SER A 1 101 ? 0.290 9.315 6.892 1.00 92.44 101 SER A C 1
ATOM 814 O O . SER A 1 101 ? 0.775 10.394 7.229 1.00 92.44 101 SER A O 1
ATOM 816 N N . HIS A 1 102 ? -0.845 9.244 6.202 1.00 91.56 102 HIS A N 1
ATOM 817 C CA . HIS A 1 102 ? -1.666 10.397 5.853 1.00 91.56 102 HIS A CA 1
ATOM 818 C C . HIS A 1 102 ? -3.127 10.105 6.181 1.00 91.56 102 HIS A C 1
ATOM 820 O O . HIS A 1 102 ? -3.673 9.097 5.739 1.00 91.56 102 HIS A O 1
ATOM 826 N N . TYR A 1 103 ? -3.773 10.985 6.943 1.00 91.81 103 TYR A N 1
ATOM 827 C CA . TYR A 1 103 ? -5.208 10.909 7.203 1.00 91.81 103 TYR A CA 1
ATOM 828 C C . TYR A 1 103 ? -5.931 12.024 6.452 1.00 91.81 103 TYR A C 1
ATOM 830 O O . TYR A 1 103 ? -5.740 13.201 6.758 1.00 91.81 103 TYR A O 1
ATOM 838 N N . ASP A 1 104 ? -6.778 11.646 5.499 1.00 89.12 104 ASP A N 1
ATOM 839 C CA . ASP A 1 104 ? -7.657 12.579 4.805 1.00 89.12 104 ASP A CA 1
ATOM 840 C C . ASP A 1 104 ? -8.950 12.738 5.611 1.00 89.12 104 ASP A C 1
ATOM 842 O O . ASP A 1 104 ? -9.789 11.838 5.673 1.00 89.12 104 ASP A O 1
ATOM 846 N N . VAL A 1 105 ? -9.109 13.904 6.238 1.00 87.06 105 VAL A N 1
ATOM 847 C CA . VAL A 1 105 ? -10.269 14.232 7.081 1.00 87.06 105 VAL A CA 1
ATOM 848 C C . VAL A 1 105 ? -11.562 14.335 6.266 1.00 87.06 105 VAL A C 1
ATOM 850 O O . VAL A 1 105 ? -12.633 14.071 6.805 1.00 87.06 105 VAL A O 1
ATOM 853 N N . LYS A 1 106 ? -11.489 14.715 4.982 1.00 86.38 106 LYS A N 1
ATOM 854 C CA . LYS A 1 106 ? -12.676 14.922 4.136 1.00 86.38 106 LYS A CA 1
ATOM 855 C C . LYS A 1 106 ? -13.307 13.597 3.739 1.00 86.38 106 LYS A C 1
ATOM 857 O O . LYS A 1 106 ? -14.528 13.491 3.697 1.00 86.38 106 LYS A O 1
ATOM 862 N N . VAL A 1 107 ? -12.466 12.611 3.434 1.00 85.19 107 VAL A N 1
ATOM 863 C CA . VAL A 1 107 ? -12.901 11.278 2.990 1.00 85.19 107 VAL A CA 1
ATOM 864 C C . VAL A 1 107 ? -12.926 10.281 4.156 1.00 85.19 107 VAL A C 1
ATOM 866 O O . VAL A 1 107 ? -13.537 9.224 4.053 1.00 85.19 107 VAL A O 1
ATOM 869 N N . GLY A 1 108 ? -12.297 10.616 5.287 1.00 89.38 108 GLY A N 1
ATOM 870 C CA . GLY A 1 108 ? -12.235 9.756 6.467 1.00 89.38 108 GLY A CA 1
ATOM 871 C C . GLY A 1 108 ? -11.328 8.541 6.272 1.00 89.38 108 GLY A C 1
ATOM 872 O O . GLY A 1 108 ? -11.599 7.484 6.834 1.00 89.38 108 GLY A O 1
ATOM 873 N N . ILE A 1 109 ? -10.263 8.665 5.475 1.00 91.31 109 ILE A N 1
ATOM 874 C CA . ILE A 1 109 ? -9.378 7.544 5.122 1.00 91.31 109 ILE A CA 1
ATOM 875 C C . ILE A 1 109 ? -7.970 7.748 5.667 1.00 91.31 109 ILE A C 1
ATOM 877 O O . ILE A 1 109 ? -7.436 8.857 5.636 1.00 91.31 109 ILE A O 1
ATOM 881 N N . THR A 1 110 ? -7.340 6.670 6.129 1.00 93.44 110 THR A N 1
ATOM 882 C CA . THR A 1 110 ? -5.902 6.662 6.424 1.00 93.44 110 THR A CA 1
ATOM 883 C C . THR A 1 110 ? -5.158 5.886 5.350 1.00 93.44 110 THR A C 1
ATOM 885 O O . THR A 1 110 ? -5.514 4.755 5.025 1.00 93.44 110 THR A O 1
ATOM 888 N N . LEU A 1 111 ? -4.106 6.498 4.820 1.00 94.06 111 LEU A N 1
ATOM 889 C CA . LEU A 1 111 ? -3.213 5.943 3.819 1.00 94.06 111 LEU A CA 1
ATOM 890 C C . LEU A 1 111 ? -1.820 5.797 4.429 1.00 94.06 111 LEU A C 1
ATOM 892 O O . LEU A 1 111 ? -1.315 6.727 5.055 1.00 94.06 111 LEU A O 1
ATOM 896 N N . PHE A 1 112 ? -1.202 4.641 4.236 1.00 95.31 112 PHE A N 1
ATOM 897 C CA . PHE A 1 112 ? 0.202 4.409 4.554 1.00 95.31 112 PHE A CA 1
ATOM 898 C C . PHE A 1 112 ? 0.968 4.158 3.270 1.00 95.31 112 PHE A C 1
ATOM 900 O O . PHE A 1 112 ? 0.506 3.384 2.435 1.00 95.31 112 PHE A O 1
ATOM 907 N N . PHE A 1 113 ? 2.137 4.774 3.147 1.00 95.44 113 PHE A N 1
ATOM 908 C CA . PHE A 1 113 ? 3.007 4.671 1.983 1.00 95.44 113 PHE A CA 1
ATOM 909 C C . PHE A 1 113 ? 4.389 4.208 2.414 1.00 95.44 113 PHE A C 1
ATOM 911 O O . PHE A 1 113 ? 4.955 4.747 3.363 1.00 95.44 113 PHE A O 1
ATOM 918 N N . CYS A 1 114 ? 4.930 3.227 1.704 1.00 94.88 114 CYS A N 1
ATOM 919 C CA . CYS A 1 114 ? 6.294 2.752 1.871 1.00 94.88 114 CYS A CA 1
ATOM 920 C C . CYS A 1 114 ? 6.910 2.523 0.492 1.00 94.88 114 CYS A C 1
ATOM 922 O O . CYS A 1 114 ? 6.261 1.963 -0.394 1.00 94.88 114 CYS A O 1
ATOM 924 N N . GLN A 1 115 ? 8.144 2.965 0.287 1.00 92.94 115 GLN A N 1
ATOM 925 C CA . GLN A 1 115 ? 8.842 2.739 -0.971 1.00 92.94 115 GLN A CA 1
ATOM 926 C C . GLN A 1 115 ? 9.592 1.407 -0.927 1.00 92.94 115 GLN A C 1
ATOM 928 O O . GLN A 1 115 ? 10.373 1.157 -0.016 1.00 92.94 115 GLN A O 1
ATOM 933 N N . ILE A 1 116 ? 9.345 0.554 -1.924 1.00 88.81 116 ILE A N 1
ATOM 934 C CA . ILE A 1 116 ? 10.050 -0.724 -2.104 1.00 88.81 116 ILE A CA 1
ATOM 935 C C . ILE A 1 116 ? 11.280 -0.510 -2.994 1.00 88.81 116 ILE A C 1
ATOM 937 O O . ILE A 1 116 ? 12.378 -0.945 -2.672 1.00 88.81 116 ILE A O 1
ATOM 941 N N . GLU A 1 117 ? 11.075 0.169 -4.122 1.00 85.88 117 GLU A N 1
ATOM 942 C CA . GLU A 1 117 ? 12.086 0.541 -5.118 1.00 85.88 117 GLU A CA 1
ATOM 943 C C . GLU A 1 117 ? 11.760 1.961 -5.618 1.00 85.88 117 GLU A C 1
ATOM 945 O O . GLU A 1 117 ? 10.625 2.410 -5.430 1.00 85.88 117 GLU A O 1
ATOM 950 N N . PRO A 1 118 ? 12.671 2.677 -6.310 1.00 84.69 118 PRO A N 1
ATOM 951 C CA . PRO A 1 118 ? 12.447 4.061 -6.746 1.00 84.69 118 PRO A CA 1
ATOM 952 C C . PRO A 1 118 ? 11.091 4.328 -7.422 1.00 84.69 118 PRO A C 1
ATOM 954 O O . PRO A 1 118 ? 10.495 5.381 -7.219 1.00 84.69 118 PRO A O 1
ATOM 957 N N . ASN A 1 119 ? 10.574 3.345 -8.165 1.00 85.81 119 ASN A N 1
ATOM 958 C CA . ASN A 1 119 ? 9.303 3.425 -8.883 1.00 85.81 119 ASN A CA 1
ATOM 959 C C . ASN A 1 119 ? 8.221 2.472 -8.345 1.00 85.81 119 ASN A C 1
ATOM 961 O O . ASN A 1 119 ? 7.182 2.332 -8.984 1.00 85.81 119 ASN A O 1
ATOM 965 N N . ILE A 1 120 ? 8.446 1.776 -7.227 1.00 88.88 120 ILE A N 1
ATOM 966 C CA . ILE A 1 120 ? 7.513 0.775 -6.691 1.00 88.88 120 ILE A CA 1
ATOM 967 C C . ILE A 1 120 ? 7.166 1.123 -5.248 1.00 88.88 120 ILE A C 1
ATOM 969 O O . ILE A 1 120 ? 8.037 1.196 -4.383 1.00 88.88 120 ILE A O 1
ATOM 973 N N . PHE A 1 121 ? 5.873 1.271 -4.986 1.00 92.38 121 PHE A N 1
ATOM 974 C CA . PHE A 1 121 ? 5.334 1.718 -3.709 1.00 92.38 121 PHE A CA 1
ATOM 975 C C . PHE A 1 121 ? 4.361 0.687 -3.152 1.00 92.38 121 PHE A C 1
ATOM 977 O O . PHE A 1 121 ? 3.522 0.153 -3.875 1.00 92.38 121 PHE A O 1
ATOM 984 N N . LEU A 1 122 ? 4.452 0.435 -1.854 1.00 94.00 122 LEU A N 1
ATOM 985 C CA . LEU A 1 122 ? 3.488 -0.329 -1.083 1.00 94.00 122 LEU A CA 1
ATOM 986 C C . LEU A 1 122 ? 2.536 0.640 -0.387 1.00 94.00 122 LEU A C 1
ATOM 988 O O . LEU A 1 122 ? 2.976 1.572 0.288 1.00 94.00 122 LEU A O 1
ATOM 992 N N . VAL A 1 123 ? 1.236 0.414 -0.552 1.00 95.00 123 VAL A N 1
ATOM 993 C CA . VAL A 1 123 ? 0.188 1.288 -0.026 1.00 95.00 123 VAL A CA 1
ATOM 994 C C . VAL A 1 123 ? -0.816 0.470 0.778 1.00 95.00 123 VAL A C 1
ATOM 996 O O . VAL A 1 123 ? -1.279 -0.577 0.324 1.00 95.00 123 VAL A O 1
ATOM 999 N N . VAL A 1 124 ? -1.171 0.954 1.969 1.00 95.00 124 VAL A N 1
ATOM 1000 C CA . VAL A 1 124 ? -2.247 0.385 2.797 1.00 95.00 124 VAL A CA 1
ATOM 1001 C C . VAL A 1 124 ? -3.308 1.437 3.038 1.00 95.00 124 VAL A C 1
ATOM 1003 O O . VAL A 1 124 ? -2.986 2.573 3.382 1.00 95.00 124 VAL A O 1
ATOM 1006 N N . THR A 1 125 ? -4.571 1.051 2.888 1.00 93.75 125 THR A N 1
ATOM 1007 C CA . THR A 1 125 ? -5.718 1.933 3.092 1.00 93.75 125 THR A CA 1
ATOM 1008 C C . THR A 1 125 ? -6.588 1.446 4.243 1.00 93.75 125 THR A C 1
ATOM 1010 O O . THR A 1 125 ? -6.792 0.243 4.427 1.00 93.75 125 THR A O 1
ATOM 1013 N N . PHE A 1 126 ? -7.124 2.389 5.010 1.00 92.81 126 PHE A N 1
ATOM 1014 C CA . PHE A 1 126 ? -8.091 2.151 6.074 1.00 92.81 126 PHE A CA 1
ATOM 1015 C C . PHE A 1 126 ? -9.281 3.088 5.919 1.00 92.81 126 PHE A C 1
ATOM 1017 O O . PHE A 1 126 ? -9.113 4.275 5.634 1.00 92.81 126 PHE A O 1
ATOM 1024 N N . GLU A 1 127 ? -10.468 2.556 6.183 1.00 87.50 127 GLU A N 1
ATOM 1025 C CA . GLU A 1 127 ? -11.657 3.351 6.468 1.00 87.50 127 GLU A CA 1
ATOM 1026 C C . GLU A 1 127 ? -11.567 3.749 7.943 1.00 87.50 127 GLU A C 1
ATOM 1028 O O . GLU A 1 127 ? -11.673 2.880 8.806 1.00 87.50 127 GLU A O 1
ATOM 1033 N N . ASN A 1 128 ? -11.352 5.035 8.231 1.00 84.69 128 ASN A N 1
ATOM 1034 C CA . ASN A 1 128 ? -11.131 5.659 9.546 1.00 84.69 128 ASN A CA 1
ATOM 1035 C C . ASN A 1 128 ? -9.669 5.845 9.987 1.00 84.69 128 ASN A C 1
ATOM 1037 O O . ASN A 1 128 ? -8.741 5.161 9.555 1.00 84.69 128 ASN A O 1
ATOM 1041 N N . LYS A 1 129 ? -9.496 6.785 10.928 1.00 78.69 129 LYS A N 1
ATOM 1042 C CA . LYS A 1 129 ? -8.232 7.080 11.607 1.00 78.69 129 LYS A CA 1
ATOM 1043 C C . LYS A 1 129 ? -7.835 5.907 12.509 1.00 78.69 129 LYS A C 1
ATOM 1045 O O . LYS A 1 129 ? -8.558 5.608 13.454 1.00 78.69 129 LYS A O 1
ATOM 1050 N N . LYS A 1 130 ? -6.680 5.276 12.258 1.00 71.94 130 LYS A N 1
ATOM 1051 C CA . LYS A 1 130 ? -6.170 4.137 13.058 1.00 71.94 130 LYS A CA 1
ATOM 1052 C C . LYS A 1 130 ? -4.853 4.460 13.789 1.00 71.94 130 LYS A C 1
ATOM 1054 O O . LYS A 1 130 ? -3.796 4.009 13.349 1.00 71.94 130 LYS A O 1
ATOM 1059 N N . PRO A 1 131 ? -4.885 5.219 14.902 1.00 66.12 131 PRO A N 1
ATOM 1060 C CA . PRO A 1 131 ? -3.676 5.568 15.648 1.00 66.12 131 PRO A CA 1
ATOM 1061 C C . PRO A 1 131 ? -3.106 4.391 16.458 1.00 66.12 131 PRO A C 1
ATOM 1063 O O . PRO A 1 131 ? -1.891 4.263 16.563 1.00 66.12 131 PRO A O 1
ATOM 1066 N N . GLU A 1 132 ? -3.935 3.487 17.002 1.00 73.69 132 GLU A N 1
ATOM 1067 C CA . GLU A 1 132 ? -3.436 2.442 17.915 1.00 73.69 132 GLU A CA 1
ATOM 1068 C C . GLU A 1 132 ? -2.559 1.365 17.250 1.00 73.69 132 GLU A C 1
ATOM 1070 O O . GLU A 1 132 ? -1.773 0.699 17.921 1.00 73.69 132 GLU A O 1
ATOM 1075 N N . LYS A 1 133 ? -2.684 1.177 15.930 1.00 79.44 133 LYS A N 1
ATOM 1076 C CA . LYS A 1 133 ? -1.958 0.149 15.161 1.00 79.44 133 LYS A CA 1
ATOM 1077 C C . LYS A 1 133 ? -0.863 0.736 14.273 1.00 79.44 133 LYS A C 1
ATOM 1079 O O . LYS A 1 133 ? -0.260 -0.001 13.498 1.00 79.44 133 LYS A O 1
ATOM 1084 N N . GLU A 1 134 ? -0.597 2.037 14.381 1.00 86.19 134 GLU A N 1
ATOM 1085 C CA . GLU A 1 134 ? 0.282 2.752 13.455 1.00 86.19 134 GLU A CA 1
ATOM 1086 C C . GLU A 1 134 ? 1.690 2.143 13.409 1.00 86.19 134 GLU A C 1
ATOM 1088 O O . GLU A 1 134 ? 2.189 1.84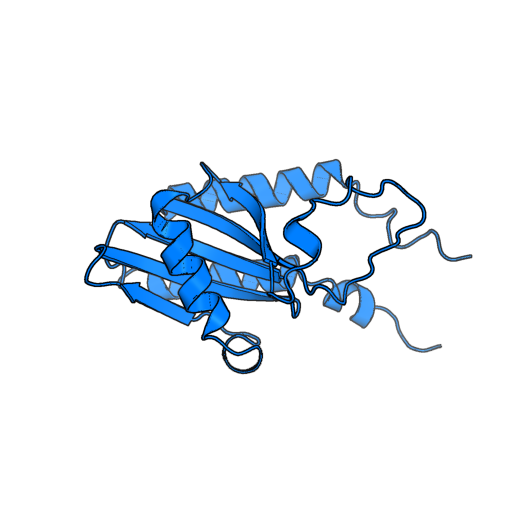0 12.329 1.00 86.19 134 GLU A O 1
ATOM 1093 N N . ASN A 1 135 ? 2.295 1.870 14.568 1.00 91.06 135 ASN A N 1
ATOM 1094 C CA . ASN A 1 135 ? 3.638 1.284 14.637 1.00 91.06 135 ASN A CA 1
ATOM 1095 C C . ASN A 1 135 ? 3.692 -0.120 14.028 1.00 91.06 135 ASN A C 1
ATOM 1097 O O . ASN A 1 135 ? 4.573 -0.398 13.223 1.00 91.06 135 ASN A O 1
ATOM 1101 N N . PHE A 1 136 ? 2.706 -0.971 14.330 1.00 92.12 136 PHE A N 1
ATOM 1102 C CA . PHE A 1 136 ? 2.631 -2.320 13.764 1.00 92.12 136 PHE A CA 1
ATOM 1103 C C . PHE A 1 136 ? 2.515 -2.293 12.233 1.00 92.12 136 PHE A C 1
ATOM 1105 O O . PHE A 1 136 ? 3.129 -3.105 11.545 1.00 92.12 136 PHE A O 1
ATOM 1112 N N . VAL A 1 137 ? 1.731 -1.356 11.687 1.00 93.19 137 VAL A N 1
ATOM 1113 C CA . VAL A 1 137 ? 1.620 -1.165 10.235 1.00 93.19 137 VAL A CA 1
ATOM 1114 C C . VAL A 1 137 ? 2.961 -0.726 9.659 1.00 93.19 137 VAL A C 1
ATOM 1116 O O . VAL A 1 137 ? 3.406 -1.300 8.671 1.00 93.19 137 VAL A O 1
ATOM 1119 N N . LYS A 1 138 ? 3.626 0.253 10.281 1.00 93.94 138 LYS A N 1
ATOM 1120 C CA . LYS A 1 138 ? 4.923 0.760 9.819 1.00 93.94 138 LYS A CA 1
ATOM 1121 C C . LYS A 1 138 ? 5.994 -0.333 9.798 1.00 93.94 138 LYS A C 1
ATOM 1123 O O . LYS A 1 138 ? 6.625 -0.525 8.766 1.00 93.94 138 LYS A O 1
ATOM 1128 N N . GLU A 1 139 ? 6.144 -1.075 10.892 1.00 93.94 139 GLU A N 1
ATOM 1129 C CA . GLU A 1 139 ? 7.094 -2.192 10.999 1.00 93.94 139 GLU A CA 1
ATOM 1130 C C . GLU A 1 139 ? 6.840 -3.245 9.918 1.00 93.94 139 GLU A C 1
ATOM 1132 O O . GLU A 1 139 ? 7.744 -3.605 9.168 1.00 93.94 139 GLU A O 1
ATOM 1137 N N . PHE A 1 140 ? 5.582 -3.666 9.758 1.00 93.69 140 PHE A N 1
ATOM 1138 C CA . PHE A 1 140 ? 5.216 -4.651 8.746 1.00 93.69 140 PHE A CA 1
ATOM 1139 C C . PHE A 1 140 ? 5.525 -4.180 7.316 1.00 93.69 140 PHE A C 1
ATOM 1141 O O . PHE A 1 140 ? 5.996 -4.966 6.493 1.00 93.69 140 PHE A O 1
ATOM 1148 N N . LEU A 1 141 ? 5.247 -2.912 6.993 1.00 93.44 141 LEU A N 1
ATOM 1149 C CA . LEU A 1 141 ? 5.494 -2.377 5.653 1.00 93.44 141 LEU A CA 1
ATOM 1150 C C . LEU A 1 141 ? 6.984 -2.271 5.338 1.00 93.44 141 LEU A C 1
ATOM 1152 O O . LEU A 1 141 ? 7.368 -2.616 4.222 1.00 93.44 141 LEU A O 1
ATOM 1156 N N . LEU A 1 142 ? 7.808 -1.870 6.308 1.00 92.75 142 LEU A N 1
ATOM 1157 C CA . LEU A 1 142 ? 9.265 -1.867 6.156 1.00 92.75 142 LEU A CA 1
ATOM 1158 C C . LEU A 1 142 ? 9.801 -3.284 5.954 1.00 92.75 142 LEU A C 1
ATOM 1160 O O . LEU A 1 142 ? 10.546 -3.527 5.006 1.00 92.75 142 LEU A O 1
ATOM 1164 N N . ASP A 1 143 ? 9.362 -4.244 6.772 1.00 90.56 143 ASP A N 1
ATOM 1165 C CA . ASP A 1 143 ? 9.776 -5.643 6.642 1.00 90.56 143 ASP A CA 1
ATOM 1166 C C . ASP A 1 143 ? 9.440 -6.213 5.261 1.00 90.56 143 ASP A C 1
ATOM 1168 O O . ASP A 1 143 ? 10.233 -6.957 4.672 1.00 90.56 143 ASP A O 1
ATOM 1172 N N . ILE A 1 144 ? 8.269 -5.861 4.725 1.00 88.38 144 ILE A N 1
ATOM 1173 C CA . ILE A 1 144 ? 7.846 -6.303 3.398 1.00 88.38 144 ILE A CA 1
ATOM 1174 C C . ILE A 1 144 ? 8.600 -5.592 2.289 1.00 88.38 144 ILE A C 1
ATOM 1176 O O . ILE A 1 144 ? 9.023 -6.255 1.342 1.00 88.38 144 ILE A O 1
ATOM 1180 N N . ALA A 1 145 ? 8.820 -4.285 2.404 1.00 88.88 145 ALA A N 1
ATOM 1181 C CA . ALA A 1 145 ? 9.627 -3.546 1.446 1.00 88.88 145 ALA A CA 1
ATOM 1182 C C . ALA A 1 145 ? 11.044 -4.124 1.360 1.00 88.88 145 ALA A C 1
ATOM 1184 O O . ALA A 1 145 ? 11.530 -4.401 0.266 1.00 88.88 145 ALA A O 1
ATOM 1185 N N . VAL A 1 146 ? 11.659 -4.445 2.500 1.00 85.75 146 VAL A N 1
ATOM 1186 C CA . VAL A 1 146 ? 12.983 -5.074 2.560 1.00 85.75 146 VAL A CA 1
ATOM 1187 C C . VAL A 1 146 ? 12.987 -6.463 1.915 1.00 85.75 146 VAL A C 1
ATOM 1189 O O . VAL A 1 146 ? 13.945 -6.807 1.222 1.00 85.75 146 VAL A O 1
ATOM 1192 N N . GLN A 1 147 ? 11.945 -7.272 2.123 1.00 83.00 147 GLN A N 1
ATOM 1193 C CA . GLN A 1 147 ? 11.826 -8.607 1.519 1.00 83.00 147 GLN A CA 1
ATOM 1194 C C . GLN A 1 147 ? 11.558 -8.571 0.008 1.00 83.00 147 GLN A C 1
ATOM 1196 O O . GLN A 1 147 ? 11.975 -9.487 -0.701 1.00 83.00 147 GLN A O 1
ATOM 1201 N N . LEU A 1 148 ? 10.859 -7.542 -0.476 1.00 79.25 148 LEU A N 1
ATOM 1202 C CA . LEU A 1 148 ? 10.567 -7.341 -1.895 1.00 79.25 148 LEU A CA 1
ATOM 1203 C C . LEU A 1 148 ? 11.703 -6.623 -2.637 1.00 79.25 148 LEU A C 1
ATOM 1205 O O . LEU A 1 148 ? 11.829 -6.807 -3.847 1.00 79.25 148 LEU A O 1
ATOM 1209 N N . SER A 1 149 ? 12.534 -5.846 -1.936 1.00 75.00 149 SER A N 1
ATOM 1210 C CA . SER A 1 149 ? 13.712 -5.209 -2.525 1.00 75.00 149 SER A CA 1
ATOM 1211 C C . SER A 1 149 ? 14.764 -6.261 -2.892 1.00 75.00 149 SER A C 1
ATOM 1213 O O . SER A 1 149 ? 15.169 -7.102 -2.082 1.00 75.00 149 SER A O 1
ATOM 1215 N N . CYS A 1 150 ? 15.252 -6.222 -4.131 1.00 63.25 150 CYS A N 1
ATOM 1216 C CA . CYS A 1 150 ? 16.248 -7.182 -4.624 1.00 63.25 150 CYS A CA 1
ATOM 1217 C C . CYS A 1 150 ? 17.662 -6.911 -4.078 1.00 63.25 150 CYS A C 1
ATOM 1219 O O . CYS A 1 150 ? 18.595 -7.663 -4.370 1.00 63.25 150 CYS A O 1
ATOM 1221 N N . ASN A 1 151 ? 17.840 -5.862 -3.269 1.00 56.34 151 ASN A N 1
ATOM 1222 C CA . ASN A 1 151 ? 19.139 -5.416 -2.768 1.00 56.34 151 ASN A CA 1
ATOM 1223 C C . ASN A 1 151 ? 19.902 -6.499 -1.995 1.00 56.34 151 ASN A C 1
ATOM 1225 O O . ASN A 1 151 ? 21.124 -6.564 -2.095 1.00 56.34 151 ASN A O 1
ATOM 1229 N N . LYS A 1 152 ? 19.219 -7.417 -1.299 1.00 50.50 152 LYS A N 1
ATOM 1230 C CA . LYS A 1 152 ? 19.889 -8.528 -0.593 1.00 50.50 152 LYS A CA 1
ATOM 1231 C C . LYS A 1 152 ? 20.538 -9.544 -1.536 1.00 50.50 152 LYS A C 1
ATOM 1233 O O . LYS A 1 152 ? 21.561 -10.128 -1.188 1.00 50.50 152 LYS A O 1
ATOM 1238 N N . VAL A 1 153 ? 19.977 -9.738 -2.730 1.00 52.88 153 VAL A N 1
ATOM 1239 C CA . VAL A 1 153 ? 20.537 -10.650 -3.740 1.00 52.88 153 VAL A CA 1
ATOM 1240 C C . VAL A 1 153 ? 21.793 -10.040 -4.364 1.00 52.88 153 VAL A C 1
ATOM 1242 O O . VAL A 1 153 ? 22.774 -10.748 -4.576 1.00 52.88 153 VAL A O 1
ATOM 1245 N N . PHE A 1 154 ? 21.796 -8.724 -4.595 1.00 47.75 154 PHE A N 1
ATOM 1246 C CA . PHE A 1 154 ? 22.955 -8.012 -5.138 1.00 47.75 154 PHE A CA 1
ATOM 1247 C C . PHE A 1 154 ? 24.050 -7.758 -4.094 1.00 47.75 154 PHE A C 1
ATOM 1249 O O . PHE A 1 154 ? 25.223 -7.882 -4.422 1.00 47.75 154 PHE A O 1
ATOM 1256 N N . ALA A 1 155 ? 23.703 -7.498 -2.830 1.00 52.66 155 ALA A N 1
ATOM 1257 C CA . ALA A 1 155 ? 24.674 -7.347 -1.742 1.00 52.66 155 ALA A CA 1
ATOM 1258 C C . ALA A 1 155 ? 25.440 -8.650 -1.429 1.00 52.66 155 ALA A C 1
ATOM 1260 O O . ALA A 1 155 ? 26.535 -8.612 -0.872 1.00 52.66 155 ALA A O 1
ATOM 1261 N N . ALA A 1 156 ? 24.882 -9.807 -1.801 1.00 52.25 156 ALA A N 1
ATOM 1262 C CA . ALA A 1 156 ? 25.552 -11.103 -1.706 1.00 52.25 156 ALA A CA 1
ATOM 1263 C C . ALA A 1 156 ? 26.552 -11.363 -2.852 1.00 52.25 156 ALA A C 1
ATOM 1265 O O . ALA A 1 156 ? 27.327 -12.321 -2.782 1.00 52.25 156 ALA A O 1
ATOM 1266 N N . LEU A 1 157 ? 26.564 -10.527 -3.898 1.00 45.84 157 LEU A N 1
ATOM 1267 C CA . LEU A 1 157 ? 27.581 -10.579 -4.943 1.00 45.84 157 LEU A CA 1
ATOM 1268 C C . LEU A 1 157 ? 28.854 -9.918 -4.406 1.00 45.84 157 LEU A C 1
ATOM 1270 O O . LEU A 1 157 ? 28.996 -8.697 -4.419 1.00 45.84 157 LEU A O 1
ATOM 1274 N N . LYS A 1 158 ? 29.794 -10.731 -3.917 1.00 43.06 158 LYS A N 1
ATOM 1275 C CA . LYS A 1 158 ? 31.153 -10.247 -3.656 1.00 43.06 158 LYS A CA 1
ATOM 1276 C C . LYS A 1 158 ? 31.784 -9.783 -4.979 1.00 43.06 158 LYS A C 1
ATOM 1278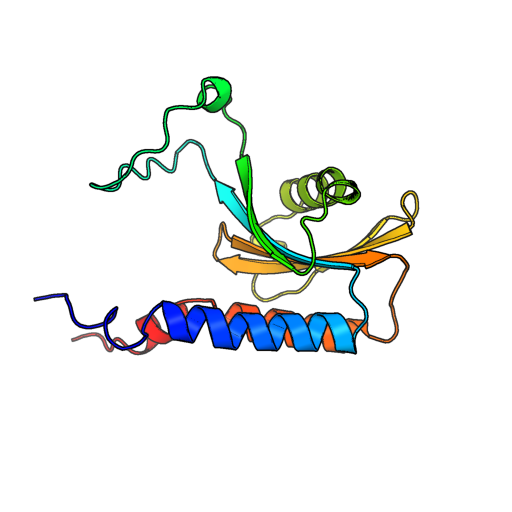 O O . LYS A 1 158 ? 31.623 -10.485 -5.982 1.00 43.06 158 LYS A O 1
ATOM 1283 N N . PRO A 1 159 ? 32.504 -8.648 -5.000 1.00 54.94 159 PRO A N 1
ATOM 1284 C CA . PRO A 1 159 ? 33.336 -8.302 -6.144 1.00 54.94 159 PRO A CA 1
ATOM 1285 C C . PRO A 1 159 ? 34.414 -9.386 -6.307 1.00 54.94 159 PRO A C 1
ATOM 1287 O O . PRO A 1 159 ? 35.037 -9.777 -5.318 1.00 54.94 159 PRO A O 1
ATOM 1290 N N . ASN A 1 160 ? 34.574 -9.903 -7.528 1.00 42.78 160 ASN A N 1
ATOM 1291 C CA . ASN A 1 160 ? 35.758 -10.681 -7.914 1.00 42.78 160 ASN A CA 1
ATOM 1292 C C . ASN A 1 160 ? 36.899 -9.730 -8.264 1.00 42.78 160 ASN A C 1
ATOM 1294 O O . ASN A 1 160 ? 36.598 -8.697 -8.907 1.00 42.78 160 ASN A O 1
#

Organism: NCBI:txid96803

Radius of gyration: 17.26 Å; chains: 1; bounding box: 49×36×46 Å

Secondary structure (DSSP, 8-state):
---SSTTSS-HHHHHHHHHHHHHHHHHHHT-SEEEEEEEE-TT-----SSPPPP--GGGGS-SPEEEEEEEESS--TTTHHHHHHHHHH--HHHHTT-EEEEEETTTTEEEEEEEEETTEEEEEEEES---TTHHHHHHHHHHHHHHH-THHHHHT----